Protein AF-A0A3R7ARV5-F1 (afdb_monomer_lite)

Secondary structure (DSSP, 8-state):
-HHHHHHHHHHHHHHHTS-EEHHHHHHHHHHH-GGGGGGHHHHHHHHHHTTSEEEEEETTTTEEEEEESS---HHHHHHH-THHHHT-HHHHHHHHHHTS---HHHHHHHHHHHHTT-SSPPPHHHHHHHHHHHH--

Radius of gyration: 15.54 Å; chains: 1; bounding box: 40×30×42 Å

Sequence (137 aa):
MPLMVYMFLKNAIEKYGRPVTTSEVEDVAKNILPMCADHVVHHLVELYSKGIISREWDQEKRTFVWRIVEDRPVEELAEKYPDLYLDSLYYHTVREALGRKVTMNDVIKILYRISKGSARRPTIKEIKSRLEEIKEK

Structure (mmCIF, N/CA/C/O backbone):
data_AF-A0A3R7ARV5-F1
#
_entry.id   AF-A0A3R7ARV5-F1
#
loop_
_atom_site.group_PDB
_atom_site.id
_atom_site.type_symbol
_atom_site.label_atom_id
_atom_site.label_alt_id
_atom_site.label_comp_id
_atom_site.label_asym_id
_atom_site.label_entity_id
_atom_site.label_seq_id
_atom_site.pdbx_PDB_ins_code
_atom_site.Cartn_x
_atom_site.Cartn_y
_atom_site.Cartn_z
_atom_site.occupancy
_atom_site.B_iso_or_equiv
_atom_site.auth_seq_id
_atom_site.auth_comp_id
_atom_site.auth_asym_id
_atom_site.auth_atom_id
_atom_site.pdbx_PDB_model_num
ATOM 1 N N . MET A 1 1 ? -0.898 -1.724 -5.977 1.00 85.06 1 MET A N 1
ATOM 2 C CA . MET A 1 1 ? -0.313 -3.055 -5.728 1.00 85.06 1 MET A CA 1
ATOM 3 C C . MET A 1 1 ? -0.519 -3.398 -4.262 1.00 85.06 1 MET A C 1
ATOM 5 O O . MET A 1 1 ? -0.118 -2.586 -3.426 1.00 85.06 1 MET A O 1
ATOM 9 N N . PRO A 1 2 ? -1.086 -4.565 -3.943 1.00 89.62 2 PRO A N 1
ATOM 10 C CA . PRO A 1 2 ? -1.455 -4.929 -2.575 1.00 89.62 2 PRO A CA 1
ATOM 11 C C . PRO A 1 2 ? -0.270 -4.976 -1.620 1.00 89.62 2 PRO A C 1
ATOM 13 O O . PRO A 1 2 ? -0.307 -4.379 -0.550 1.00 89.62 2 PRO A O 1
ATOM 16 N N . LEU A 1 3 ? 0.829 -5.595 -2.051 1.00 89.62 3 LEU A N 1
ATOM 17 C CA . LEU A 1 3 ? 2.037 -5.725 -1.236 1.00 89.62 3 LEU A CA 1
ATOM 18 C C . LEU A 1 3 ? 2.695 -4.372 -0.912 1.00 89.62 3 LEU A C 1
ATOM 20 O O . LEU A 1 3 ? 3.232 -4.205 0.177 1.00 89.62 3 LEU A O 1
ATOM 24 N N . MET A 1 4 ? 2.603 -3.371 -1.799 1.00 89.50 4 MET A N 1
ATOM 25 C CA . MET A 1 4 ? 3.050 -2.007 -1.461 1.00 89.50 4 MET A CA 1
ATOM 26 C C . MET A 1 4 ? 2.132 -1.349 -0.433 1.00 89.50 4 MET A C 1
ATOM 28 O O . MET A 1 4 ? 2.613 -0.665 0.463 1.00 89.50 4 MET A O 1
ATOM 32 N N . VAL A 1 5 ? 0.820 -1.569 -0.527 1.00 93.19 5 VAL A N 1
ATOM 33 C CA . VAL A 1 5 ? -0.125 -1.039 0.464 1.00 93.19 5 VAL A CA 1
ATOM 34 C C 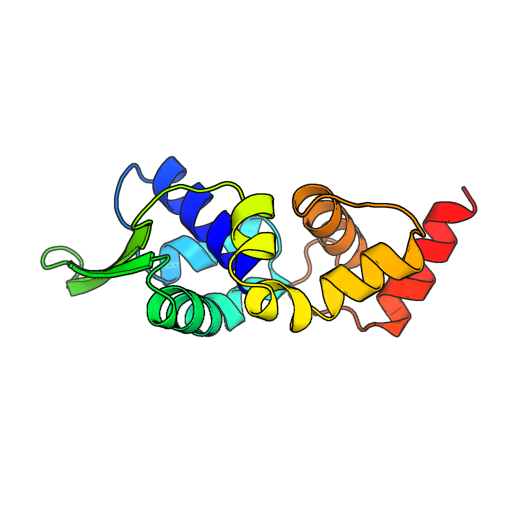. VAL A 1 5 ? 0.062 -1.714 1.823 1.00 93.19 5 VAL A C 1
ATOM 36 O O . VAL A 1 5 ? -0.011 -1.029 2.838 1.00 93.19 5 VAL A O 1
ATOM 39 N N . TYR A 1 6 ? 0.416 -3.001 1.859 1.00 94.25 6 TYR A N 1
ATOM 40 C CA . TYR A 1 6 ? 0.849 -3.672 3.087 1.00 94.25 6 TYR A CA 1
ATOM 41 C C . TYR A 1 6 ? 2.073 -2.981 3.713 1.00 94.25 6 TYR A C 1
ATOM 43 O O . TYR A 1 6 ? 2.077 -2.714 4.913 1.00 94.25 6 TYR A O 1
ATOM 51 N N . MET A 1 7 ? 3.072 -2.594 2.908 1.00 93.25 7 MET A N 1
ATOM 52 C CA . MET A 1 7 ? 4.220 -1.819 3.402 1.00 93.25 7 MET A CA 1
ATOM 53 C C . MET A 1 7 ? 3.819 -0.434 3.924 1.00 93.25 7 MET A C 1
ATOM 55 O O . MET A 1 7 ? 4.308 -0.011 4.967 1.00 93.25 7 MET A O 1
ATOM 59 N N . PHE A 1 8 ? 2.918 0.279 3.238 1.00 95.25 8 PHE A N 1
ATOM 60 C CA . PHE A 1 8 ? 2.424 1.574 3.723 1.00 95.25 8 PHE A CA 1
ATOM 61 C C . PHE A 1 8 ? 1.655 1.434 5.035 1.00 95.25 8 PHE A C 1
ATOM 63 O O . PHE A 1 8 ? 1.831 2.260 5.927 1.00 95.25 8 PHE A O 1
ATOM 70 N N . LEU A 1 9 ? 0.850 0.377 5.176 1.00 96.88 9 LEU A N 1
ATOM 71 C CA . LEU A 1 9 ? 0.158 0.057 6.418 1.00 96.88 9 LEU A CA 1
ATOM 72 C C . LEU A 1 9 ? 1.153 -0.220 7.547 1.00 96.88 9 LEU A C 1
ATOM 74 O O . LEU A 1 9 ? 1.001 0.345 8.626 1.00 96.88 9 LEU A O 1
ATOM 78 N N . LYS A 1 10 ? 2.185 -1.033 7.295 1.00 96.12 10 LYS A N 1
ATOM 79 C CA . LYS A 1 10 ? 3.242 -1.317 8.274 1.00 96.12 10 LYS A CA 1
ATOM 80 C C . LYS A 1 10 ? 3.936 -0.034 8.734 1.00 96.12 10 LYS A C 1
ATOM 82 O O . LYS A 1 10 ? 3.957 0.251 9.926 1.00 96.12 10 LYS A O 1
ATOM 87 N N . ASN A 1 11 ? 4.375 0.796 7.789 1.00 95.38 11 ASN A N 1
ATOM 88 C CA . ASN A 1 11 ? 5.008 2.083 8.082 1.00 95.38 11 ASN A CA 1
ATOM 89 C C . ASN A 1 11 ? 4.071 3.038 8.844 1.00 95.38 11 ASN A C 1
ATOM 91 O O . ASN A 1 11 ? 4.520 3.802 9.695 1.00 95.38 11 ASN A O 1
ATOM 95 N N . ALA A 1 12 ? 2.769 3.024 8.544 1.00 97.44 12 ALA A N 1
ATOM 96 C CA . ALA A 1 12 ? 1.786 3.814 9.275 1.00 97.44 12 ALA A CA 1
ATOM 97 C C . ALA A 1 12 ? 1.637 3.308 10.719 1.00 97.44 12 ALA A C 1
ATOM 99 O O . ALA A 1 12 ? 1.727 4.103 11.650 1.00 97.44 12 ALA A O 1
ATOM 100 N N . ILE A 1 13 ? 1.479 2.000 10.927 1.00 97.31 13 ILE A N 1
ATOM 101 C CA . ILE A 1 13 ? 1.392 1.413 12.272 1.00 97.31 13 ILE A CA 1
ATOM 102 C C . ILE A 1 13 ? 2.658 1.720 13.081 1.00 97.31 13 ILE A C 1
ATOM 104 O O . ILE A 1 13 ? 2.544 2.144 14.226 1.00 97.31 13 ILE A O 1
ATOM 108 N N . GLU A 1 14 ? 3.847 1.589 12.488 1.00 96.12 14 GLU A N 1
ATOM 109 C CA . GLU A 1 14 ? 5.119 1.946 13.132 1.00 96.12 14 GLU A CA 1
ATOM 110 C C . GLU A 1 14 ? 5.179 3.436 13.502 1.00 96.12 14 GLU A C 1
ATOM 112 O O . GLU A 1 14 ? 5.559 3.785 14.618 1.00 96.12 14 GLU A O 1
ATOM 117 N N . LYS A 1 15 ? 4.750 4.324 12.596 1.00 97.06 15 LYS A N 1
ATOM 118 C CA . LYS A 1 15 ? 4.728 5.777 12.821 1.00 97.06 15 LYS A CA 1
ATOM 119 C C . LYS A 1 15 ? 3.774 6.191 13.945 1.00 97.06 15 LYS A C 1
ATOM 121 O O . LYS A 1 15 ? 4.093 7.109 14.697 1.00 97.06 15 LYS A O 1
ATOM 126 N N . TYR A 1 16 ? 2.590 5.585 14.016 1.00 95.88 16 TYR A N 1
ATOM 127 C CA . TYR A 1 16 ? 1.537 5.980 14.959 1.00 95.88 16 TYR A CA 1
ATOM 128 C C . TYR A 1 16 ? 1.508 5.129 16.239 1.00 95.88 16 TYR A C 1
ATOM 130 O O . TYR A 1 16 ? 0.853 5.526 17.200 1.00 95.88 16 TYR A O 1
ATOM 138 N N . GLY A 1 17 ? 2.187 3.979 16.268 1.00 96.19 17 GLY A N 1
ATOM 139 C CA . GLY A 1 17 ? 2.245 3.066 17.415 1.00 96.19 17 GLY A CA 1
ATOM 140 C C . GLY A 1 17 ? 0.933 2.332 17.723 1.00 96.19 17 GLY A C 1
ATOM 141 O O . GLY A 1 17 ? 0.763 1.832 18.831 1.00 96.19 17 GLY A O 1
ATOM 142 N N . ARG A 1 18 ? -0.018 2.296 16.780 1.00 95.56 18 ARG A N 1
ATOM 143 C CA . ARG A 1 18 ? -1.364 1.715 16.953 1.00 95.56 18 ARG A CA 1
ATOM 144 C C . ARG A 1 18 ? -1.986 1.311 15.609 1.00 95.56 18 ARG A C 1
ATOM 146 O O . ARG A 1 18 ? -1.461 1.719 14.572 1.00 95.56 18 ARG A O 1
ATOM 153 N N . PRO A 1 19 ? -3.121 0.583 15.597 1.00 97.31 19 PRO A N 1
ATOM 154 C CA . PRO A 1 19 ? -3.952 0.446 14.404 1.00 97.31 19 PRO A CA 1
ATOM 155 C C . PRO A 1 19 ? -4.292 1.810 13.786 1.00 97.31 19 PRO A C 1
ATOM 157 O O . PRO A 1 19 ? -4.455 2.818 14.487 1.00 97.31 19 PRO A O 1
ATOM 160 N N . VAL A 1 20 ? -4.366 1.850 12.458 1.00 98.12 20 VAL A N 1
ATOM 161 C CA . VAL A 1 20 ? -4.432 3.105 11.692 1.00 98.12 20 VAL A CA 1
ATOM 162 C C . VAL A 1 20 ? -5.648 3.170 10.789 1.00 98.12 20 VAL A C 1
ATOM 164 O O . VAL A 1 20 ? -6.136 2.157 10.297 1.00 98.12 20 VAL A O 1
ATOM 167 N N . THR A 1 21 ? -6.146 4.375 10.542 1.00 97.94 21 THR A N 1
ATOM 168 C CA . THR A 1 21 ? -7.250 4.595 9.602 1.00 97.94 21 THR A CA 1
ATOM 169 C C . THR A 1 21 ? -6.766 4.478 8.157 1.00 97.94 21 THR A C 1
ATOM 171 O O . THR A 1 21 ? -5.575 4.603 7.869 1.00 97.94 21 THR A O 1
ATOM 174 N N . THR A 1 22 ? -7.694 4.313 7.210 1.00 97.12 22 THR A N 1
ATOM 175 C CA . THR A 1 22 ? -7.367 4.371 5.773 1.00 97.12 22 THR A CA 1
ATOM 176 C C . THR A 1 22 ? -6.634 5.668 5.410 1.00 97.12 22 THR A C 1
ATOM 178 O O . THR A 1 22 ? -5.622 5.617 4.720 1.00 97.12 22 THR A O 1
ATOM 181 N N . SER A 1 23 ? -7.084 6.816 5.932 1.00 96.38 23 SER A N 1
ATOM 182 C CA . SER A 1 23 ? -6.469 8.121 5.651 1.00 96.38 23 SER A CA 1
ATOM 183 C C . SER A 1 23 ? -5.025 8.222 6.154 1.00 96.38 23 SER A C 1
ATOM 185 O O . SER A 1 23 ? -4.175 8.790 5.480 1.00 96.38 23 SER A O 1
ATOM 187 N N . GLU A 1 24 ? -4.713 7.626 7.308 1.00 97.44 24 GLU A N 1
ATOM 188 C CA . GLU A 1 24 ? -3.345 7.594 7.843 1.00 97.44 24 GLU A CA 1
ATOM 189 C C . GLU A 1 24 ? -2.411 6.752 6.953 1.00 97.44 24 GLU A C 1
ATOM 191 O O . GLU A 1 24 ? -1.252 7.122 6.747 1.00 97.44 24 GLU A O 1
ATOM 196 N N . VAL A 1 25 ? -2.915 5.659 6.366 1.00 97.56 25 VAL A N 1
ATOM 197 C CA . VAL A 1 25 ? -2.172 4.859 5.374 1.00 97.56 25 VAL A CA 1
ATOM 198 C C . VAL A 1 25 ? -1.987 5.636 4.067 1.00 97.56 25 VAL A C 1
ATOM 200 O O . VAL A 1 25 ? -0.899 5.625 3.491 1.00 97.56 25 VAL A O 1
ATOM 203 N N . GLU A 1 26 ? -3.018 6.345 3.605 1.00 96.50 26 GLU A N 1
ATOM 204 C CA . GLU A 1 26 ? -2.939 7.218 2.427 1.00 96.50 26 GLU A CA 1
ATOM 205 C C . GLU A 1 26 ? -1.902 8.325 2.601 1.00 96.50 26 GLU A C 1
ATOM 207 O O . GLU A 1 26 ? -1.160 8.620 1.667 1.00 96.50 26 GLU A O 1
ATOM 212 N N . ASP A 1 27 ? -1.804 8.917 3.788 1.00 96.25 27 ASP A N 1
ATOM 213 C CA . ASP A 1 27 ? -0.820 9.959 4.069 1.00 96.25 27 ASP A CA 1
ATOM 214 C C . ASP A 1 27 ? 0.611 9.418 4.030 1.00 96.25 27 ASP A C 1
ATOM 216 O O . ASP A 1 27 ? 1.514 10.076 3.508 1.00 96.25 27 ASP A O 1
ATOM 220 N N . VAL A 1 28 ? 0.838 8.189 4.495 1.00 95.56 28 VAL A N 1
ATOM 221 C CA . VAL A 1 28 ? 2.124 7.506 4.291 1.00 95.56 28 VAL A CA 1
ATOM 222 C C . VAL A 1 28 ? 2.371 7.241 2.803 1.00 95.56 28 VAL A C 1
ATOM 224 O O . VAL A 1 28 ? 3.457 7.543 2.301 1.00 95.56 28 VAL A O 1
ATOM 227 N N . ALA A 1 29 ? 1.367 6.758 2.068 1.00 93.75 29 ALA A N 1
ATOM 228 C CA . ALA A 1 29 ? 1.479 6.510 0.633 1.00 93.75 29 ALA A CA 1
ATOM 229 C C . ALA A 1 29 ? 1.809 7.791 -0.157 1.00 93.75 29 ALA A C 1
ATOM 231 O O . ALA A 1 29 ? 2.673 7.755 -1.028 1.00 93.75 29 ALA A O 1
ATOM 232 N N . LYS A 1 30 ? 1.198 8.938 0.176 1.00 93.56 30 LYS A N 1
ATOM 233 C CA . LYS A 1 30 ? 1.478 10.249 -0.446 1.00 93.56 30 LYS A CA 1
ATOM 234 C C . LYS A 1 30 ? 2.934 10.679 -0.296 1.00 93.56 30 LYS A C 1
ATOM 236 O O . LYS A 1 30 ? 3.481 11.280 -1.214 1.00 93.56 30 LYS A O 1
ATOM 241 N N . ASN A 1 31 ? 3.555 10.355 0.836 1.00 90.88 31 ASN A N 1
ATOM 242 C CA . ASN A 1 31 ? 4.944 10.712 1.111 1.00 90.88 31 ASN A CA 1
ATOM 243 C C . ASN A 1 31 ? 5.950 9.768 0.433 1.00 90.88 31 ASN A C 1
ATOM 245 O O . ASN A 1 31 ? 7.054 10.193 0.104 1.00 90.88 31 ASN A O 1
ATOM 249 N N . ILE A 1 32 ? 5.586 8.498 0.224 1.00 88.25 32 ILE A N 1
ATOM 250 C CA . ILE A 1 32 ? 6.498 7.481 -0.326 1.00 88.25 32 ILE A CA 1
ATOM 251 C C . ILE A 1 32 ? 6.317 7.306 -1.835 1.00 88.25 32 ILE A C 1
ATOM 253 O O . ILE A 1 32 ? 7.292 7.277 -2.581 1.00 88.25 32 ILE A O 1
ATOM 257 N N . LEU A 1 33 ? 5.078 7.148 -2.297 1.00 86.12 33 LEU A N 1
ATOM 258 C CA . LEU A 1 33 ? 4.745 6.925 -3.699 1.00 86.12 33 LEU A CA 1
ATOM 259 C C . LEU A 1 33 ? 3.329 7.461 -3.989 1.00 86.12 33 LEU A C 1
ATOM 261 O O . LEU A 1 33 ? 2.371 6.684 -4.052 1.00 86.12 33 LEU A O 1
ATOM 265 N N . PRO A 1 34 ? 3.172 8.786 -4.174 1.00 86.12 34 PRO A N 1
ATOM 266 C CA . PRO A 1 34 ? 1.857 9.433 -4.204 1.00 86.12 34 PRO A CA 1
ATOM 267 C C . PRO A 1 34 ? 0.882 8.894 -5.255 1.00 86.12 34 PRO A C 1
ATOM 269 O O . PRO A 1 34 ? -0.326 8.914 -5.036 1.00 86.12 34 PRO A O 1
ATOM 272 N N . MET A 1 35 ? 1.383 8.321 -6.350 1.00 83.88 35 MET A N 1
ATOM 273 C CA . MET A 1 35 ? 0.579 7.650 -7.382 1.00 83.88 35 MET A CA 1
ATOM 274 C C . MET A 1 35 ? -0.213 6.414 -6.904 1.00 83.88 35 MET A C 1
ATOM 276 O O . MET A 1 35 ? -1.009 5.862 -7.671 1.00 83.88 35 MET A O 1
ATOM 280 N N . CYS A 1 36 ? 0.035 5.947 -5.675 1.00 85.75 36 CYS A N 1
ATOM 281 C CA . CYS A 1 36 ? -0.650 4.812 -5.059 1.00 85.75 36 CYS A CA 1
ATOM 282 C C . CYS A 1 36 ? -1.712 5.206 -4.023 1.00 85.75 36 CYS A C 1
ATOM 284 O O . CYS A 1 36 ? -2.463 4.328 -3.601 1.00 85.75 36 CYS A O 1
ATOM 286 N N . ALA A 1 37 ? -1.773 6.474 -3.602 1.00 88.25 37 ALA A N 1
ATOM 287 C CA . ALA A 1 37 ? -2.613 6.900 -2.482 1.00 88.25 37 ALA A CA 1
ATOM 288 C C . ALA A 1 37 ? -4.114 6.660 -2.732 1.00 88.25 37 ALA A C 1
ATOM 290 O O . ALA A 1 37 ? -4.815 6.164 -1.862 1.00 88.25 37 ALA A O 1
ATOM 291 N N . ASP A 1 38 ? -4.596 6.915 -3.945 1.00 86.56 38 ASP A N 1
ATOM 292 C CA . ASP A 1 38 ? -6.005 6.767 -4.331 1.00 86.56 38 ASP A CA 1
ATOM 293 C C . ASP A 1 38 ? -6.486 5.302 -4.443 1.00 86.56 38 ASP A C 1
ATOM 295 O O . ASP A 1 38 ? -7.684 5.057 -4.544 1.00 86.56 38 ASP A O 1
ATOM 299 N N . HIS A 1 39 ? -5.577 4.318 -4.413 1.00 87.19 39 HIS A N 1
ATOM 300 C CA . HIS A 1 39 ? -5.907 2.881 -4.472 1.00 87.19 39 HIS A CA 1
ATOM 301 C C . HIS A 1 39 ? -5.643 2.156 -3.149 1.00 87.19 39 HIS A C 1
ATOM 303 O O . HIS A 1 39 ? -5.785 0.933 -3.077 1.00 87.19 39 HIS A O 1
ATOM 309 N N . VAL A 1 40 ? -5.270 2.886 -2.092 1.00 93.69 40 VAL A N 1
ATOM 310 C CA . VAL A 1 40 ? -5.001 2.306 -0.769 1.00 93.69 40 VAL A CA 1
ATOM 311 C C . VAL A 1 40 ? -6.207 1.515 -0.276 1.00 93.69 40 VAL A C 1
ATOM 313 O O . VAL A 1 40 ? -6.065 0.338 0.047 1.00 93.69 40 VAL A O 1
ATOM 316 N N . VAL A 1 41 ? -7.404 2.110 -0.295 1.00 94.00 41 VAL A N 1
ATOM 317 C CA . VAL A 1 41 ? -8.623 1.442 0.185 1.00 94.00 41 VAL A CA 1
ATOM 318 C C . VAL A 1 41 ? -8.912 0.137 -0.561 1.00 94.00 41 VAL A C 1
ATOM 320 O O . VAL A 1 41 ? -9.237 -0.866 0.069 1.00 94.00 41 VAL A O 1
ATOM 323 N N . HIS A 1 42 ? -8.737 0.126 -1.884 1.00 93.31 42 HIS A N 1
ATOM 324 C CA . HIS A 1 42 ? -8.993 -1.048 -2.715 1.00 93.31 42 HIS A CA 1
ATOM 325 C C . HIS A 1 42 ? -8.101 -2.223 -2.297 1.00 93.31 42 HIS A C 1
ATOM 327 O O . HIS A 1 42 ? -8.579 -3.329 -2.058 1.00 93.31 42 HIS A O 1
ATOM 333 N N . HIS A 1 43 ? -6.813 -1.952 -2.108 1.00 93.56 43 HIS A N 1
ATOM 334 C CA . HIS A 1 43 ? -5.851 -2.973 -1.716 1.00 93.56 43 HIS A CA 1
ATOM 335 C C . HIS A 1 43 ? -5.923 -3.359 -0.235 1.00 93.56 43 HIS A C 1
ATOM 337 O O . HIS A 1 43 ? -5.613 -4.497 0.102 1.00 93.56 43 HIS A O 1
ATOM 343 N N . LEU A 1 44 ? -6.361 -2.469 0.660 1.00 96.00 44 LEU A N 1
ATOM 344 C CA . LEU A 1 44 ? -6.640 -2.850 2.048 1.00 96.00 44 LEU A CA 1
ATOM 345 C C . LEU A 1 44 ? -7.787 -3.866 2.115 1.00 96.00 44 LEU A C 1
ATOM 347 O O . LEU A 1 44 ? -7.684 -4.859 2.830 1.00 96.00 44 LEU A O 1
ATOM 351 N N . VAL A 1 45 ? -8.848 -3.674 1.327 1.00 95.19 45 VAL A N 1
ATOM 352 C CA . VAL A 1 45 ? -9.950 -4.647 1.232 1.00 95.19 45 VAL A CA 1
ATOM 353 C C . VAL A 1 45 ? -9.457 -5.995 0.705 1.00 95.19 45 VAL A C 1
ATOM 355 O O . VAL A 1 45 ? -9.831 -7.041 1.234 1.00 95.19 45 VAL A O 1
ATOM 358 N N . GLU A 1 46 ? -8.580 -5.983 -0.293 1.00 93.88 46 GLU A N 1
ATOM 359 C CA . GLU A 1 46 ? -7.981 -7.196 -0.847 1.00 93.88 46 GLU A CA 1
ATOM 360 C C . GLU A 1 46 ? -7.124 -7.946 0.187 1.00 93.88 46 GLU A C 1
ATOM 362 O O . GLU A 1 46 ? -7.332 -9.140 0.416 1.00 93.88 46 GLU A O 1
ATOM 367 N N . LEU A 1 47 ? -6.230 -7.244 0.891 1.00 95.00 47 LEU A N 1
ATOM 368 C CA . LEU A 1 47 ? -5.422 -7.815 1.975 1.00 95.00 47 LEU A CA 1
ATOM 369 C C . LEU A 1 47 ? -6.296 -8.363 3.116 1.00 95.00 47 LEU A C 1
ATOM 371 O O . LEU A 1 47 ? -5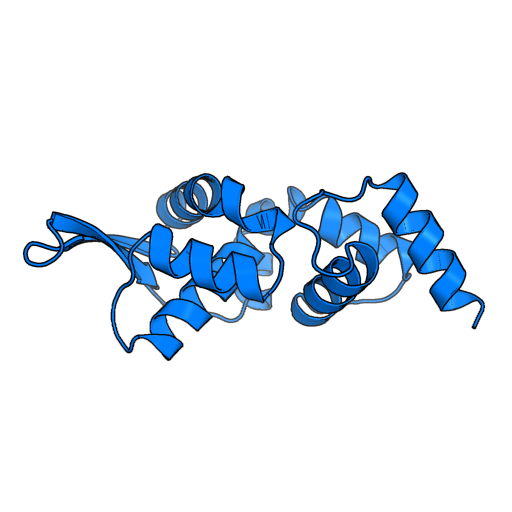.976 -9.401 3.700 1.00 95.00 47 LEU A O 1
ATOM 375 N N . TYR A 1 48 ? -7.407 -7.687 3.417 1.00 96.44 48 TYR A N 1
ATOM 376 C CA . TYR A 1 48 ? -8.382 -8.123 4.414 1.00 96.44 48 TYR A CA 1
ATOM 377 C C . TYR A 1 48 ? -9.088 -9.413 3.996 1.00 96.44 48 TYR A C 1
ATOM 379 O O . TYR A 1 48 ? -9.200 -10.334 4.801 1.00 96.44 48 TYR A O 1
ATOM 387 N N . SER A 1 49 ? -9.496 -9.524 2.727 1.00 94.94 49 SER A N 1
ATOM 388 C CA . SER A 1 49 ? -10.150 -10.732 2.200 1.00 94.94 49 SER A CA 1
ATOM 389 C C . SER A 1 49 ? -9.276 -11.990 2.306 1.00 94.94 49 SER A C 1
ATOM 391 O O . SER A 1 49 ? -9.795 -13.099 2.397 1.00 94.94 49 SER A O 1
ATOM 393 N N . LYS A 1 50 ? -7.949 -11.813 2.355 1.00 93.31 50 LYS A N 1
ATOM 394 C CA . LYS A 1 50 ? -6.955 -12.883 2.527 1.00 93.31 50 LYS A CA 1
ATOM 395 C C . LYS A 1 50 ? -6.540 -13.118 3.981 1.00 93.31 50 LYS A C 1
ATOM 397 O O . LYS A 1 50 ? -5.664 -13.939 4.236 1.00 93.31 50 LYS A O 1
ATOM 402 N N . GLY A 1 51 ? -7.115 -12.381 4.932 1.00 95.44 51 GLY A N 1
ATOM 403 C CA . GLY A 1 51 ? -6.803 -12.498 6.358 1.00 95.44 51 GLY A CA 1
ATOM 404 C C . GLY A 1 51 ? -5.405 -12.009 6.755 1.00 95.44 51 GLY A C 1
ATOM 405 O O . GLY A 1 51 ? -4.956 -12.296 7.860 1.00 95.44 51 GLY A O 1
ATOM 406 N N . ILE A 1 52 ? -4.706 -11.279 5.879 1.00 96.31 52 ILE A N 1
ATOM 407 C CA . ILE A 1 52 ? -3.367 -10.725 6.166 1.00 96.31 52 ILE A CA 1
ATOM 408 C C . ILE A 1 52 ? -3.484 -9.549 7.138 1.00 96.31 52 ILE A C 1
ATOM 410 O O . ILE A 1 52 ? -2.651 -9.342 8.023 1.00 96.31 52 ILE A O 1
ATOM 414 N N . ILE A 1 53 ? -4.556 -8.779 6.978 1.00 97.62 53 ILE A N 1
ATOM 415 C CA . ILE A 1 53 ? -4.910 -7.668 7.851 1.00 97.62 53 ILE A CA 1
ATOM 416 C C . ILE A 1 53 ? -6.321 -7.882 8.389 1.00 97.62 53 ILE A C 1
ATOM 418 O O . ILE A 1 53 ? -7.117 -8.624 7.814 1.00 97.62 53 ILE A O 1
ATOM 422 N N . SER A 1 54 ? -6.647 -7.206 9.483 1.00 97.75 54 SER A N 1
ATOM 423 C CA . SER A 1 54 ? -8.010 -7.154 10.001 1.00 97.75 54 SER A CA 1
ATOM 424 C C . SER A 1 54 ? -8.465 -5.713 10.183 1.00 97.75 54 SER A C 1
ATOM 426 O O . SER A 1 54 ? -7.657 -4.780 10.170 1.00 97.75 54 SER A O 1
ATOM 428 N N . ARG A 1 55 ? -9.782 -5.553 10.304 1.00 96.75 55 ARG A N 1
ATOM 429 C CA . ARG A 1 55 ? -10.457 -4.268 10.429 1.00 96.75 55 ARG A CA 1
ATOM 430 C C . ARG A 1 55 ? -11.337 -4.283 11.667 1.00 96.75 55 ARG A C 1
ATOM 432 O O . ARG A 1 55 ? -12.148 -5.194 11.820 1.00 96.75 55 ARG A O 1
ATOM 439 N N . GLU A 1 56 ? -11.220 -3.257 12.493 1.00 96.69 56 GLU A N 1
ATOM 440 C CA . GLU A 1 56 ? -12.008 -3.092 13.715 1.00 96.69 56 GLU A CA 1
ATOM 441 C C . GLU A 1 56 ? -12.578 -1.677 13.802 1.00 96.69 56 GLU A C 1
ATOM 443 O O . GLU A 1 56 ? -12.038 -0.739 13.213 1.00 96.69 56 GLU A O 1
ATOM 448 N N . TRP A 1 57 ? -13.724 -1.539 14.467 1.00 96.94 57 TRP A N 1
ATOM 449 C CA . TRP A 1 57 ? -14.339 -0.237 14.696 1.00 96.94 57 TRP A CA 1
ATOM 450 C C . TRP A 1 57 ? -13.671 0.445 15.889 1.00 96.94 57 TRP A C 1
ATOM 452 O O . TRP A 1 57 ? -13.707 -0.077 17.002 1.00 96.94 57 TRP A O 1
ATOM 462 N N . ASP A 1 58 ? -13.110 1.623 15.654 1.00 96.88 58 ASP A N 1
ATOM 463 C CA . ASP A 1 58 ? -12.542 2.486 16.679 1.00 96.88 58 ASP A CA 1
ATOM 464 C C . ASP A 1 58 ? -13.613 3.483 17.147 1.00 96.88 58 ASP A C 1
ATOM 466 O O . ASP A 1 58 ? -14.125 4.293 16.366 1.00 96.88 58 ASP A O 1
ATOM 470 N N . GLN A 1 59 ? -13.984 3.398 18.427 1.00 95.44 59 GLN A N 1
ATOM 471 C CA . GLN A 1 59 ? -15.021 4.247 19.022 1.00 95.44 59 GLN A CA 1
ATOM 472 C C . GLN A 1 59 ? -14.580 5.708 19.154 1.00 95.44 59 GLN A C 1
ATOM 474 O O . GLN A 1 59 ? -15.389 6.607 18.933 1.00 95.44 59 GLN A O 1
ATOM 479 N N . GLU A 1 60 ? -13.314 5.948 19.491 1.00 93.38 60 GLU A N 1
ATOM 480 C CA . GLU A 1 60 ? -12.774 7.290 19.721 1.00 93.38 60 GLU A CA 1
ATOM 481 C C . GLU A 1 60 ? -12.711 8.070 18.406 1.00 93.38 60 GLU A C 1
ATOM 483 O O . GLU A 1 60 ? -13.174 9.207 18.305 1.00 93.38 60 GLU A O 1
ATOM 488 N N . LYS A 1 61 ? -12.216 7.415 17.356 1.00 91.44 61 LYS A N 1
ATOM 489 C CA . LYS A 1 61 ? -12.092 7.988 16.015 1.00 91.44 61 LYS A CA 1
ATOM 490 C C . LYS A 1 61 ? -13.364 7.875 15.182 1.00 91.44 61 LYS A C 1
ATOM 492 O O . LYS A 1 61 ? -13.427 8.460 14.100 1.00 91.44 61 LYS A O 1
ATOM 497 N N . ARG A 1 62 ? -14.357 7.113 15.655 1.00 95.38 62 ARG A N 1
ATOM 498 C CA . ARG A 1 62 ? -15.632 6.834 14.972 1.00 95.38 62 ARG A CA 1
ATOM 499 C C . ARG A 1 62 ? -15.427 6.357 13.533 1.00 95.38 62 ARG A C 1
ATOM 501 O O . ARG A 1 62 ? -16.097 6.818 12.608 1.00 95.38 62 ARG A O 1
ATOM 508 N N . THR A 1 63 ? -14.461 5.468 13.336 1.00 96.50 63 THR A N 1
ATOM 509 C CA . THR A 1 63 ? -14.100 4.949 12.015 1.00 96.50 63 THR A CA 1
ATOM 510 C C . THR A 1 63 ? -13.485 3.562 12.129 1.00 96.50 63 THR A C 1
ATOM 512 O O . THR A 1 63 ? -13.188 3.084 13.221 1.00 96.50 63 THR A O 1
ATOM 515 N N . PHE A 1 64 ? -13.278 2.905 10.994 1.00 96.94 64 PHE A N 1
ATOM 516 C CA . PHE A 1 64 ? -12.543 1.652 10.962 1.00 96.94 64 PHE A CA 1
ATOM 517 C C . PHE A 1 64 ? -11.034 1.892 10.965 1.00 96.94 64 PHE A C 1
ATOM 519 O O . PHE A 1 64 ? -10.518 2.716 10.202 1.00 96.94 64 PHE A O 1
ATOM 526 N N . VAL A 1 65 ? -10.336 1.113 11.782 1.00 98.25 65 VAL A N 1
ATOM 527 C CA . VAL A 1 65 ? -8.877 1.035 11.798 1.00 98.25 65 VAL A CA 1
ATOM 528 C C . VAL A 1 65 ? -8.417 -0.334 11.314 1.00 98.25 65 VAL A C 1
ATOM 530 O O . VAL A 1 65 ? -9.118 -1.342 11.434 1.00 98.25 65 VAL A O 1
ATOM 533 N N . TRP A 1 66 ? -7.235 -0.344 10.716 1.00 98.25 66 TRP A N 1
ATOM 534 C CA . TRP A 1 66 ? -6.583 -1.502 10.138 1.00 98.25 66 TRP A CA 1
ATOM 535 C C . TRP A 1 66 ? -5.423 -1.930 11.024 1.00 98.25 66 TRP A C 1
ATOM 537 O O . TRP A 1 66 ? -4.634 -1.102 11.490 1.00 98.25 66 TRP A O 1
ATOM 547 N N . ARG A 1 67 ? -5.291 -3.242 11.197 1.00 97.38 67 ARG A N 1
ATOM 548 C CA . ARG A 1 67 ? -4.172 -3.877 11.895 1.00 97.38 67 ARG A CA 1
ATOM 549 C C . ARG A 1 67 ? -3.626 -5.027 11.065 1.00 97.38 67 ARG A C 1
ATOM 551 O O . ARG A 1 67 ? -4.381 -5.717 10.379 1.00 97.38 67 ARG A O 1
ATOM 558 N N . ILE A 1 68 ? -2.328 -5.264 11.171 1.00 97.00 68 ILE A N 1
ATOM 559 C CA . ILE A 1 68 ? -1.695 -6.462 10.620 1.00 97.00 68 ILE A CA 1
ATOM 560 C C . ILE A 1 68 ? -2.029 -7.633 11.553 1.00 97.00 68 ILE A C 1
ATOM 562 O O . ILE A 1 68 ? -1.903 -7.504 12.771 1.00 97.00 68 ILE A O 1
ATOM 566 N N . VAL A 1 69 ? -2.530 -8.743 10.999 1.00 95.44 69 VAL A N 1
ATOM 567 C CA . VAL A 1 69 ? -2.858 -9.941 11.797 1.00 95.44 69 VAL A CA 1
ATOM 568 C C . VAL A 1 69 ? -1.576 -10.632 12.237 1.00 95.44 69 VAL A C 1
ATOM 570 O O . VAL A 1 69 ? -1.438 -10.989 13.404 1.00 95.44 69 VAL A O 1
ATOM 573 N N . GLU A 1 70 ? -0.637 -10.772 11.307 1.00 89.44 70 GLU A N 1
ATOM 574 C CA . GLU A 1 70 ? 0.670 -11.367 11.538 1.00 89.44 70 GLU A CA 1
ATOM 575 C C . GLU A 1 70 ? 1.699 -10.664 10.656 1.00 89.44 70 GLU A C 1
ATOM 577 O O . GLU A 1 70 ? 1.544 -10.617 9.434 1.00 89.44 70 GLU A O 1
ATOM 582 N N . ASP A 1 71 ? 2.721 -10.077 11.281 1.00 91.31 71 ASP A N 1
ATOM 583 C CA . ASP A 1 71 ? 3.764 -9.361 10.554 1.00 91.31 71 ASP A CA 1
ATOM 584 C C . ASP A 1 71 ? 4.679 -10.354 9.841 1.00 91.31 71 ASP A C 1
ATOM 586 O O . ASP A 1 71 ? 5.428 -11.099 10.473 1.00 91.31 71 ASP A O 1
ATOM 590 N N . ARG A 1 72 ? 4.597 -10.364 8.512 1.00 89.69 72 ARG A N 1
ATOM 591 C CA . 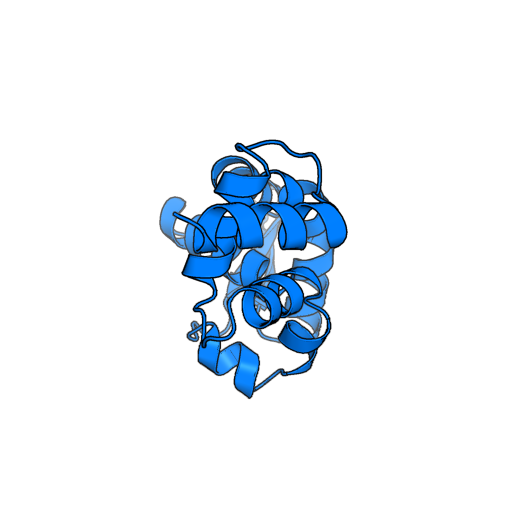ARG A 1 72 ? 5.423 -11.202 7.643 1.00 89.69 72 ARG A CA 1
ATOM 592 C C . ARG A 1 72 ? 6.218 -10.343 6.653 1.00 89.69 72 ARG A C 1
ATOM 594 O O . ARG A 1 72 ? 5.733 -9.283 6.234 1.00 89.69 72 ARG A O 1
ATOM 601 N N . PRO A 1 73 ? 7.422 -10.782 6.243 1.00 88.38 73 PRO A N 1
ATOM 602 C CA . PRO A 1 73 ? 8.149 -10.181 5.131 1.00 88.38 73 PRO A CA 1
ATOM 603 C C . PRO A 1 73 ? 7.312 -10.167 3.846 1.00 88.38 73 PRO A C 1
ATOM 605 O O . PRO A 1 73 ? 6.509 -11.066 3.591 1.00 88.38 73 PRO A O 1
ATOM 608 N N . VAL A 1 74 ? 7.525 -9.158 3.000 1.00 86.81 74 VAL A N 1
ATOM 609 C CA . VAL A 1 74 ? 6.791 -9.015 1.731 1.00 86.81 74 VAL A CA 1
ATOM 610 C C . VAL A 1 74 ? 7.086 -10.177 0.787 1.00 86.81 74 VAL A C 1
ATOM 612 O O . VAL A 1 74 ? 6.200 -10.621 0.062 1.00 86.81 74 VAL A O 1
ATOM 615 N N . GLU A 1 75 ? 8.318 -10.675 0.807 1.00 82.44 75 GLU A N 1
ATOM 616 C CA . GLU A 1 75 ? 8.771 -11.823 0.029 1.00 82.44 75 GLU A CA 1
ATOM 617 C C . GLU A 1 75 ? 7.978 -13.079 0.400 1.00 82.44 75 GLU A C 1
ATOM 619 O O . GLU A 1 75 ? 7.481 -13.777 -0.478 1.00 82.44 75 GLU A O 1
ATOM 624 N N . GLU A 1 76 ? 7.763 -13.302 1.696 1.00 88.88 76 GLU A N 1
ATOM 625 C CA . GLU A 1 76 ? 6.987 -14.437 2.188 1.00 88.88 76 GLU A CA 1
ATOM 626 C C . GLU A 1 76 ? 5.502 -14.309 1.816 1.00 88.88 76 GLU A C 1
ATOM 628 O O . GLU A 1 76 ? 4.868 -15.275 1.391 1.00 88.88 76 GLU A O 1
ATOM 633 N N . LEU A 1 77 ? 4.938 -13.099 1.912 1.00 89.19 77 LEU A N 1
ATOM 634 C CA . LEU A 1 77 ? 3.570 -12.839 1.456 1.00 89.19 77 LEU A CA 1
ATOM 635 C C . LEU A 1 77 ? 3.417 -13.051 -0.054 1.00 89.19 77 LEU A C 1
ATOM 637 O O . LEU A 1 77 ? 2.381 -13.552 -0.481 1.00 89.19 77 LEU A O 1
ATOM 641 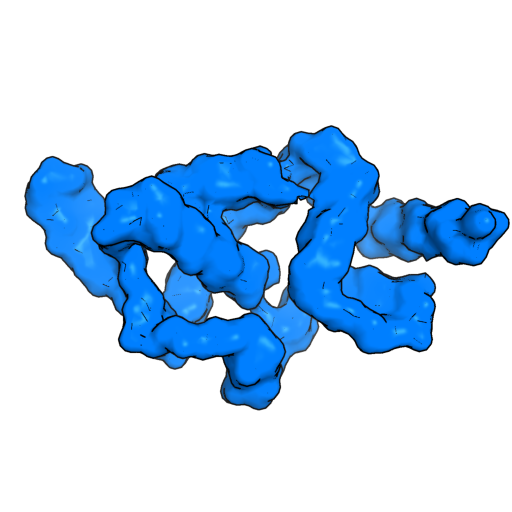N N . ALA A 1 78 ? 4.427 -12.703 -0.853 1.00 83.44 78 ALA A N 1
ATOM 642 C CA . ALA A 1 78 ? 4.424 -12.930 -2.295 1.00 83.44 78 ALA A CA 1
ATOM 643 C C . ALA A 1 78 ? 4.510 -14.423 -2.654 1.00 83.44 78 ALA A C 1
ATOM 645 O O . ALA A 1 78 ? 3.892 -14.849 -3.625 1.00 83.44 78 ALA A O 1
ATOM 646 N N . GLU A 1 79 ? 5.246 -15.221 -1.876 1.00 83.88 79 GLU A N 1
ATOM 647 C CA . GLU A 1 79 ? 5.307 -16.678 -2.045 1.00 83.88 79 GLU A CA 1
ATOM 648 C C . GLU A 1 79 ? 3.995 -17.356 -1.628 1.00 83.88 79 GLU A C 1
ATOM 650 O O . GLU A 1 79 ? 3.495 -18.234 -2.332 1.00 83.88 79 GLU A O 1
ATOM 655 N N . LYS A 1 80 ? 3.410 -16.927 -0.503 1.00 88.50 80 LYS A N 1
ATOM 656 C CA . LYS A 1 80 ? 2.179 -17.505 0.054 1.00 88.50 80 LYS A CA 1
ATOM 657 C C . LYS A 1 80 ? 0.915 -17.081 -0.697 1.00 88.50 80 LYS A C 1
ATOM 659 O O . LYS A 1 80 ? -0.023 -17.869 -0.802 1.00 88.50 80 LYS A O 1
ATOM 664 N N . TYR A 1 81 ? 0.889 -15.856 -1.217 1.00 87.94 81 TYR A N 1
ATOM 665 C CA . TYR A 1 81 ? -0.222 -15.294 -1.984 1.00 87.94 81 TYR A CA 1
ATOM 666 C C . TYR A 1 81 ? 0.289 -14.746 -3.324 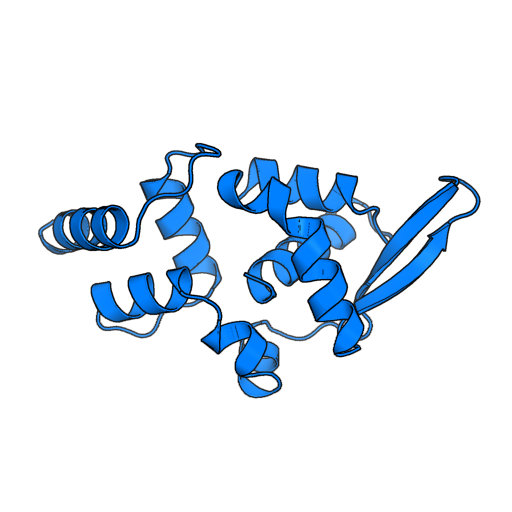1.00 87.94 81 TYR A C 1
ATOM 668 O O . TYR A 1 81 ? 0.408 -13.527 -3.495 1.00 87.94 81 TYR A O 1
ATOM 676 N N . PRO A 1 82 ? 0.605 -15.629 -4.291 1.00 80.81 82 PRO A N 1
ATOM 677 C CA . PRO A 1 82 ? 1.182 -15.220 -5.567 1.00 80.81 82 PRO A CA 1
ATOM 678 C C . PRO A 1 82 ? 0.309 -14.238 -6.341 1.00 80.81 82 PRO A C 1
ATOM 680 O O . PRO A 1 82 ? 0.830 -13.424 -7.090 1.00 80.81 82 PRO A O 1
ATOM 683 N N . ASP A 1 83 ? -1.007 -14.268 -6.159 1.00 82.69 83 ASP A N 1
ATOM 684 C CA . ASP A 1 83 ? -1.942 -13.362 -6.823 1.00 82.69 83 ASP A CA 1
ATOM 685 C C . ASP A 1 83 ? -1.786 -11.897 -6.377 1.00 82.69 83 ASP A C 1
ATOM 687 O O . ASP A 1 83 ? -1.843 -11.000 -7.214 1.00 82.69 83 ASP A O 1
ATOM 691 N N . LEU A 1 84 ? -1.390 -11.646 -5.120 1.00 82.69 84 LEU A N 1
ATOM 692 C CA . LEU A 1 84 ? -1.016 -10.297 -4.652 1.00 82.69 84 LEU A CA 1
ATOM 693 C C . LEU A 1 84 ? 0.201 -9.712 -5.383 1.00 82.69 84 LEU A C 1
ATOM 695 O O . LEU A 1 84 ? 0.475 -8.507 -5.309 1.00 82.69 84 LEU A O 1
ATOM 699 N N . TYR A 1 85 ? 0.964 -10.585 -6.036 1.00 71.12 85 TYR A N 1
ATOM 700 C CA . TYR A 1 85 ? 2.169 -10.270 -6.779 1.00 71.12 85 TYR A CA 1
ATOM 701 C C . TYR A 1 85 ? 1.943 -10.316 -8.297 1.00 71.12 85 TYR A C 1
ATOM 703 O O . TYR A 1 85 ? 2.423 -9.424 -8.990 1.00 71.12 85 TYR A O 1
ATOM 711 N N . LEU A 1 86 ? 1.193 -11.297 -8.811 1.00 57.69 86 LEU A N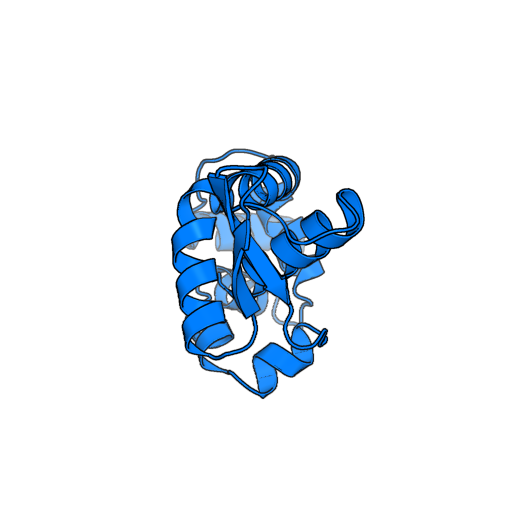 1
ATOM 712 C CA . LEU A 1 86 ? 0.915 -11.505 -10.239 1.00 57.69 86 LEU A CA 1
ATOM 713 C C . LEU A 1 86 ? 0.108 -10.357 -10.855 1.00 57.69 86 LEU A C 1
ATOM 715 O O . LEU A 1 86 ? 0.374 -9.962 -11.990 1.00 57.69 86 LEU A O 1
ATOM 719 N N . ASP A 1 87 ? -0.781 -9.739 -10.078 1.00 56.69 87 ASP A N 1
ATOM 720 C CA . ASP A 1 87 ? -1.554 -8.572 -10.522 1.00 56.69 87 ASP A CA 1
ATOM 721 C C . ASP A 1 87 ? -0.736 -7.264 -10.479 1.00 56.69 87 ASP A C 1
ATOM 723 O O . ASP A 1 87 ? -1.201 -6.173 -10.827 1.00 56.69 87 ASP A O 1
ATOM 727 N N . SER A 1 88 ? 0.538 -7.347 -10.086 1.00 70.00 88 SER A N 1
ATOM 728 C CA . SER A 1 88 ? 1.440 -6.209 -9.988 1.00 70.00 88 SER A CA 1
ATOM 729 C C . SER A 1 88 ? 2.149 -5.925 -11.313 1.00 70.00 88 SER A C 1
ATOM 731 O O . SER A 1 88 ? 3.362 -6.111 -11.466 1.00 70.00 88 SER A O 1
ATOM 733 N N . LEU A 1 89 ? 1.391 -5.408 -12.282 1.00 76.44 89 LEU A N 1
ATOM 734 C CA . LEU A 1 89 ? 1.893 -5.010 -13.605 1.00 76.44 89 LEU A CA 1
ATOM 735 C C . LEU A 1 89 ? 3.177 -4.154 -13.522 1.00 76.44 89 LEU A C 1
ATOM 737 O O . LEU A 1 89 ? 4.126 -4.353 -14.283 1.00 76.44 89 LEU A O 1
ATOM 741 N N . TYR A 1 90 ? 3.235 -3.232 -12.558 1.00 79.19 90 TYR A N 1
ATOM 742 C CA . TYR A 1 90 ? 4.385 -2.353 -12.328 1.00 79.19 90 TYR A CA 1
ATOM 743 C C . TYR A 1 90 ? 5.627 -3.100 -11.840 1.00 79.19 90 TYR A C 1
ATOM 745 O O . TYR A 1 90 ? 6.720 -2.870 -12.358 1.00 79.19 90 TYR A O 1
ATOM 753 N N . TYR A 1 91 ? 5.476 -4.014 -10.879 1.00 81.12 91 TYR A N 1
ATOM 754 C CA . TYR A 1 91 ? 6.591 -4.817 -10.386 1.00 81.12 91 TYR A CA 1
ATOM 755 C C . TYR A 1 91 ? 7.171 -5.684 -11.512 1.00 81.12 91 TYR A C 1
ATOM 757 O O . TYR A 1 91 ? 8.386 -5.686 -11.733 1.00 81.12 91 TYR A O 1
ATOM 765 N N . HIS A 1 92 ? 6.305 -6.379 -12.258 1.00 80.06 92 HIS A N 1
ATOM 766 C CA . HIS A 1 92 ? 6.731 -7.235 -13.363 1.00 80.06 92 HIS A CA 1
ATOM 767 C C . HIS A 1 92 ? 7.466 -6.444 -14.441 1.00 80.06 92 HIS A C 1
ATOM 769 O O . HIS A 1 92 ? 8.537 -6.864 -14.870 1.00 80.06 92 HIS A O 1
ATOM 775 N N . THR A 1 93 ? 6.955 -5.261 -14.786 1.00 84.25 93 THR A N 1
ATOM 776 C CA . THR A 1 93 ? 7.594 -4.358 -15.750 1.00 84.25 93 THR A CA 1
ATOM 777 C C . THR A 1 93 ? 8.989 -3.936 -15.300 1.00 84.25 93 THR A C 1
ATOM 779 O O . THR A 1 93 ? 9.923 -3.985 -16.096 1.00 84.25 93 THR A O 1
ATOM 782 N N . VAL A 1 94 ? 9.158 -3.545 -14.032 1.00 84.94 94 VAL A N 1
ATOM 783 C CA . VAL A 1 94 ? 10.469 -3.134 -13.503 1.00 84.94 94 VAL A CA 1
ATOM 784 C C . VAL A 1 94 ? 11.451 -4.308 -13.494 1.00 84.94 94 VAL A C 1
ATOM 786 O O . VAL A 1 94 ? 12.597 -4.152 -13.918 1.00 84.94 94 VAL A O 1
ATOM 789 N N . ARG A 1 95 ? 11.012 -5.493 -13.052 1.00 83.44 95 ARG A N 1
ATOM 790 C CA . ARG A 1 95 ? 11.847 -6.704 -13.022 1.00 83.44 95 ARG A CA 1
ATOM 791 C C . ARG A 1 95 ? 12.280 -7.133 -14.427 1.00 83.44 95 ARG A C 1
ATOM 793 O O . ARG A 1 95 ? 13.457 -7.415 -14.636 1.00 83.44 95 ARG A O 1
ATOM 800 N N . GLU A 1 96 ? 11.342 -7.170 -15.372 1.00 84.00 96 GLU A N 1
ATOM 801 C CA . GLU A 1 96 ? 11.588 -7.514 -16.777 1.00 84.00 96 GLU A CA 1
ATOM 802 C C . GLU A 1 96 ? 12.566 -6.521 -17.413 1.00 84.00 96 GLU A C 1
ATOM 804 O O . GLU A 1 96 ? 13.602 -6.925 -17.936 1.00 84.00 96 GLU A O 1
ATOM 809 N N . ALA A 1 97 ? 12.293 -5.220 -17.284 1.00 84.06 97 ALA A N 1
ATOM 810 C CA . ALA A 1 97 ? 13.136 -4.173 -17.847 1.00 84.06 97 ALA A CA 1
ATOM 811 C C . ALA A 1 97 ? 14.554 -4.187 -17.264 1.00 84.06 97 ALA A C 1
ATOM 813 O O . ALA A 1 97 ? 15.508 -3.902 -17.983 1.00 84.06 97 ALA A O 1
ATOM 814 N N . LEU A 1 98 ? 14.729 -4.549 -15.987 1.00 84.12 98 LEU A N 1
ATOM 815 C CA . LEU A 1 98 ? 16.049 -4.651 -15.366 1.00 84.12 98 LEU A CA 1
ATOM 816 C C . LEU A 1 98 ? 16.781 -5.966 -15.664 1.00 84.12 98 LEU A C 1
ATOM 818 O O . LEU A 1 98 ? 18.010 -5.957 -15.690 1.00 84.12 98 LEU A O 1
ATOM 822 N N . GLY A 1 99 ? 16.077 -7.062 -15.953 1.00 81.75 99 GLY A N 1
ATOM 823 C CA . GLY A 1 99 ? 16.688 -8.365 -16.250 1.00 81.75 99 GLY A CA 1
ATOM 824 C C . GLY A 1 99 ? 17.368 -9.028 -15.044 1.00 81.75 99 GLY A C 1
ATOM 825 O O . GLY A 1 99 ? 18.208 -9.906 -15.212 1.00 81.75 99 GLY A O 1
ATOM 826 N N . ARG A 1 100 ? 17.032 -8.603 -13.819 1.00 81.75 100 ARG A N 1
ATOM 827 C CA . ARG A 1 100 ? 17.558 -9.158 -12.560 1.00 81.75 100 ARG A CA 1
ATOM 828 C C . ARG A 1 100 ? 16.468 -9.239 -11.497 1.00 81.75 100 ARG A C 1
ATOM 830 O O . ARG A 1 100 ? 15.436 -8.577 -11.606 1.00 81.75 100 ARG A O 1
ATOM 837 N N . LYS A 1 101 ? 16.705 -10.025 -10.442 1.00 78.31 101 LYS A N 1
ATOM 838 C CA . LYS A 1 101 ? 15.843 -10.005 -9.249 1.00 78.31 101 LYS A CA 1
ATOM 839 C C . LYS A 1 101 ? 15.897 -8.612 -8.607 1.00 78.31 101 LYS A C 1
ATOM 841 O O . LYS A 1 101 ? 16.972 -8.024 -8.496 1.00 78.31 101 LYS A O 1
ATOM 846 N N . VAL A 1 102 ? 14.736 -8.104 -8.204 1.00 79.31 102 VAL A N 1
ATOM 847 C CA . VAL A 1 102 ? 14.566 -6.808 -7.532 1.00 79.31 102 VAL A CA 1
ATOM 848 C C . VAL A 1 102 ? 13.693 -6.984 -6.299 1.00 79.31 102 VAL A C 1
ATOM 850 O O . VAL A 1 102 ? 12.721 -7.747 -6.329 1.00 79.31 102 VAL A O 1
ATOM 853 N N . THR A 1 103 ? 14.039 -6.285 -5.221 1.00 82.50 103 THR A N 1
ATOM 854 C CA . THR A 1 103 ? 13.215 -6.252 -4.006 1.00 82.50 103 THR A CA 1
ATOM 855 C C . THR A 1 103 ? 12.031 -5.303 -4.193 1.00 82.50 103 THR A C 1
ATOM 857 O O . THR A 1 103 ? 12.041 -4.443 -5.079 1.00 82.50 103 THR A O 1
ATOM 860 N N . MET A 1 104 ? 11.001 -5.414 -3.349 1.00 80.81 104 MET A N 1
ATOM 861 C CA . MET A 1 104 ? 9.877 -4.466 -3.393 1.00 80.81 104 MET A CA 1
ATOM 862 C C . MET A 1 104 ? 10.335 -3.028 -3.095 1.00 80.81 104 MET A C 1
ATOM 864 O O . MET A 1 104 ? 9.886 -2.081 -3.738 1.00 80.81 104 MET A O 1
ATOM 868 N N . ASN A 1 105 ? 11.300 -2.869 -2.185 1.00 82.06 105 ASN A N 1
ATOM 869 C CA . ASN A 1 105 ? 11.920 -1.578 -1.888 1.00 82.06 105 ASN A CA 1
ATOM 870 C C . ASN A 1 105 ? 12.628 -0.969 -3.105 1.00 82.06 105 ASN A C 1
ATOM 872 O O . ASN A 1 105 ? 12.524 0.239 -3.330 1.00 82.06 105 ASN A O 1
ATOM 876 N N . ASP A 1 106 ? 13.317 -1.784 -3.907 1.00 85.44 106 ASP A N 1
ATOM 877 C CA . ASP A 1 106 ? 13.933 -1.313 -5.152 1.00 85.44 106 ASP A CA 1
ATOM 878 C C . ASP A 1 106 ? 12.868 -0.802 -6.122 1.00 85.44 106 ASP A C 1
ATOM 880 O O . ASP A 1 106 ? 13.020 0.277 -6.696 1.00 85.44 106 ASP A O 1
ATOM 884 N N . VAL A 1 107 ? 11.762 -1.538 -6.261 1.00 85.56 107 VAL A N 1
ATOM 885 C CA . VAL A 1 107 ? 10.643 -1.150 -7.130 1.00 85.56 107 VAL A CA 1
ATOM 886 C C . VAL A 1 107 ? 10.033 0.178 -6.689 1.00 85.56 107 VAL A C 1
ATOM 888 O O . VAL A 1 107 ? 9.856 1.057 -7.531 1.00 85.56 107 VAL A O 1
ATOM 891 N N . ILE A 1 108 ? 9.786 0.381 -5.390 1.00 85.81 108 ILE A N 1
ATOM 892 C CA . ILE A 1 108 ? 9.276 1.658 -4.862 1.00 85.81 108 ILE A CA 1
ATOM 893 C C . ILE A 1 108 ? 10.226 2.810 -5.212 1.00 85.81 108 ILE A C 1
ATOM 895 O O . ILE A 1 108 ? 9.788 3.823 -5.759 1.00 85.81 108 ILE A O 1
ATOM 899 N N . LYS A 1 109 ? 11.531 2.650 -4.955 1.00 87.06 109 LYS A N 1
ATOM 900 C CA . LYS A 1 109 ? 12.541 3.683 -5.248 1.00 87.06 109 LYS A CA 1
ATOM 901 C C . LYS A 1 109 ? 12.603 4.019 -6.739 1.00 87.06 109 LYS A C 1
ATOM 903 O O . LYS A 1 109 ? 12.690 5.191 -7.107 1.00 87.06 109 LYS A O 1
ATOM 908 N N . ILE A 1 110 ? 12.545 3.002 -7.595 1.00 88.75 110 ILE A N 1
ATOM 909 C CA . ILE A 1 110 ? 12.542 3.157 -9.053 1.00 88.75 110 ILE A CA 1
ATOM 910 C C . ILE A 1 110 ? 11.292 3.909 -9.508 1.00 88.75 110 ILE A C 1
ATOM 912 O O . ILE A 1 110 ? 11.408 4.904 -10.225 1.00 88.75 110 ILE A O 1
ATOM 916 N N . LEU A 1 111 ? 10.107 3.475 -9.074 1.00 87.38 111 LEU A N 1
ATOM 917 C CA . LEU A 1 111 ? 8.844 4.104 -9.458 1.00 87.38 111 LEU A CA 1
ATOM 918 C C . LEU A 1 111 ? 8.762 5.548 -8.960 1.00 87.38 111 LEU A C 1
ATOM 920 O O . LEU A 1 111 ? 8.339 6.412 -9.723 1.00 87.38 111 LEU A O 1
ATOM 924 N N . TYR A 1 112 ? 9.236 5.831 -7.744 1.00 86.56 112 TYR A N 1
ATOM 925 C CA . TYR A 1 112 ? 9.326 7.193 -7.217 1.00 86.56 112 TYR A CA 1
ATOM 926 C C . TYR A 1 112 ? 10.237 8.080 -8.072 1.00 86.56 112 TYR A C 1
ATOM 928 O O . TYR A 1 112 ? 9.888 9.213 -8.404 1.00 86.56 112 TYR A O 1
ATOM 936 N N . ARG A 1 113 ? 11.402 7.563 -8.484 1.00 86.75 113 ARG A N 1
ATOM 937 C CA . ARG A 1 113 ? 12.335 8.292 -9.353 1.00 86.75 113 ARG A CA 1
ATOM 938 C C . ARG A 1 113 ? 11.738 8.560 -10.736 1.00 86.75 113 ARG A C 1
ATOM 940 O O . ARG A 1 113 ? 11.926 9.651 -11.270 1.00 86.75 113 ARG A O 1
ATOM 947 N N . ILE A 1 114 ? 11.019 7.588 -11.301 1.00 86.25 114 ILE A N 1
ATOM 948 C CA . ILE A 1 114 ? 10.335 7.720 -12.596 1.00 86.25 114 ILE A CA 1
ATOM 949 C C . ILE A 1 114 ? 9.191 8.736 -12.501 1.00 86.25 114 ILE A C 1
ATOM 951 O O . ILE A 1 114 ? 9.072 9.599 -13.371 1.00 86.25 114 ILE A O 1
ATOM 955 N N . SER A 1 115 ? 8.376 8.669 -11.444 1.00 84.75 115 SER A N 1
ATOM 956 C CA . SER A 1 115 ? 7.255 9.590 -11.232 1.00 84.75 115 SER A CA 1
ATOM 957 C C . SER A 1 115 ? 7.697 10.977 -10.761 1.00 84.75 115 SER A C 1
ATOM 959 O O . SER A 1 115 ? 6.904 11.913 -10.821 1.00 84.75 115 SER A O 1
ATOM 961 N N . LYS A 1 116 ? 8.945 11.127 -10.294 1.00 84.88 116 LYS A N 1
ATOM 962 C CA . LYS A 1 116 ? 9.479 12.343 -9.657 1.00 84.88 116 LYS A CA 1
ATOM 963 C C . LYS A 1 116 ? 8.601 12.827 -8.494 1.00 84.88 116 LYS A C 1
ATOM 965 O O . LYS A 1 116 ? 8.391 14.026 -8.335 1.00 84.88 116 LYS A O 1
ATOM 970 N N . GLY A 1 117 ? 8.036 11.892 -7.729 1.00 82.75 117 GLY A N 1
ATOM 971 C CA . GLY A 1 117 ? 7.095 12.209 -6.649 1.00 82.75 117 GLY A CA 1
ATOM 972 C C . GLY A 1 117 ? 5.733 12.726 -7.131 1.00 82.75 117 GLY A C 1
ATOM 973 O O . GLY A 1 117 ? 4.972 13.276 -6.343 1.00 82.75 117 GLY A O 1
ATOM 974 N N . SER A 1 118 ? 5.398 12.562 -8.414 1.00 84.81 118 SER A N 1
ATOM 975 C CA . SER A 1 118 ? 4.073 12.895 -8.935 1.00 84.81 118 SER A CA 1
ATOM 976 C C . SER A 1 118 ? 3.034 11.840 -8.546 1.00 84.81 118 SER A C 1
ATOM 978 O O . SER A 1 118 ? 3.319 10.641 -8.511 1.00 84.81 118 SER A O 1
ATOM 980 N N . ALA A 1 119 ? 1.792 12.284 -8.336 1.00 82.94 119 ALA A N 1
ATOM 981 C CA . ALA A 1 119 ? 0.627 11.404 -8.253 1.00 82.94 119 ALA A CA 1
ATOM 982 C C . ALA A 1 119 ? 0.237 10.800 -9.618 1.00 82.94 119 ALA A C 1
ATOM 984 O O . ALA A 1 119 ? -0.523 9.833 -9.674 1.00 82.94 119 ALA A O 1
ATOM 985 N N . ARG A 1 120 ? 0.761 11.333 -10.734 1.00 84.56 120 ARG A N 1
ATOM 986 C CA . ARG A 1 120 ? 0.538 10.757 -12.065 1.00 84.56 120 ARG A CA 1
ATOM 987 C C . ARG A 1 120 ? 1.184 9.376 -12.144 1.00 84.56 120 ARG A C 1
ATOM 989 O O . ARG A 1 120 ? 2.388 9.229 -11.940 1.00 84.56 120 ARG A O 1
ATOM 996 N N . ARG A 1 121 ? 0.392 8.377 -12.537 1.00 84.00 121 ARG A N 1
ATOM 997 C CA . ARG A 1 121 ? 0.901 7.038 -12.836 1.00 84.00 121 ARG A CA 1
ATOM 998 C C . ARG A 1 121 ? 1.685 7.046 -14.147 1.00 84.00 121 ARG A C 1
ATOM 1000 O O . ARG A 1 121 ? 1.119 7.438 -15.170 1.00 84.00 121 ARG A O 1
ATOM 1007 N N . PRO A 1 122 ? 2.950 6.601 -14.153 1.00 84.38 122 PRO A N 1
ATOM 1008 C CA . PRO A 1 122 ? 3.647 6.348 -15.396 1.00 84.38 122 PRO A CA 1
ATOM 1009 C C . PRO A 1 122 ? 3.024 5.138 -16.098 1.00 84.38 122 PRO A C 1
ATOM 1011 O O . PRO A 1 122 ? 2.553 4.187 -15.467 1.00 84.38 122 PRO A O 1
ATOM 1014 N N . THR A 1 123 ? 3.024 5.174 -17.418 1.00 86.69 123 THR A N 1
ATOM 1015 C CA . THR A 1 123 ? 2.655 4.049 -18.273 1.00 86.69 123 THR A CA 1
ATOM 1016 C C . THR A 1 123 ? 3.774 3.007 -18.305 1.00 86.69 123 THR A C 1
ATOM 1018 O O . THR A 1 123 ? 4.938 3.296 -18.020 1.00 86.69 123 THR A O 1
ATOM 1021 N N . ILE A 1 124 ? 3.445 1.784 -18.721 1.00 84.62 124 ILE A N 1
ATOM 1022 C CA . ILE A 1 124 ? 4.430 0.704 -18.893 1.00 84.62 124 ILE A CA 1
ATOM 1023 C C . ILE A 1 124 ? 5.517 1.093 -19.899 1.00 84.62 124 ILE A C 1
ATOM 1025 O O . ILE A 1 124 ? 6.696 0.848 -19.658 1.00 84.62 124 ILE A O 1
ATOM 1029 N N . LYS A 1 125 ? 5.135 1.768 -20.990 1.00 86.06 125 LYS A N 1
ATOM 1030 C CA . LYS A 1 125 ? 6.075 2.274 -21.996 1.00 86.06 125 LYS A CA 1
ATOM 1031 C C . LYS A 1 125 ? 7.031 3.316 -21.410 1.00 86.06 125 LYS A C 1
ATOM 1033 O O . LYS A 1 125 ? 8.233 3.226 -21.642 1.00 86.06 125 LYS A O 1
ATOM 1038 N N . GLU A 1 126 ? 6.513 4.267 -20.629 1.00 86.50 126 GLU A N 1
ATOM 1039 C CA . GLU A 1 126 ? 7.340 5.270 -19.942 1.00 86.50 126 GLU A CA 1
ATOM 1040 C C . GLU A 1 126 ? 8.318 4.610 -18.961 1.00 86.50 126 GLU A C 1
ATOM 1042 O O . GLU A 1 126 ? 9.481 5.000 -18.917 1.00 86.50 126 GLU A O 1
ATOM 1047 N N . ILE A 1 127 ? 7.888 3.586 -18.213 1.00 86.56 127 ILE A N 1
ATOM 1048 C CA . ILE A 1 127 ? 8.775 2.857 -17.294 1.00 86.56 127 ILE A CA 1
ATOM 1049 C C . ILE A 1 127 ? 9.892 2.142 -18.047 1.00 86.56 127 ILE A C 1
ATOM 1051 O O . ILE A 1 127 ? 11.051 2.300 -17.672 1.00 86.56 127 ILE A O 1
ATOM 1055 N N . LYS A 1 128 ? 9.561 1.377 -19.097 1.00 86.12 128 LYS A N 1
ATOM 1056 C CA . LYS A 1 128 ? 10.562 0.643 -19.888 1.00 86.12 128 LYS A CA 1
ATOM 1057 C C . LYS A 1 128 ? 11.602 1.603 -20.477 1.00 86.12 128 LYS A C 1
ATOM 1059 O O . LYS A 1 128 ? 12.786 1.429 -20.215 1.00 86.12 128 LYS A O 1
ATOM 1064 N N . SER A 1 129 ? 11.150 2.677 -21.128 1.00 87.31 129 SER A N 1
ATOM 1065 C CA . SER A 1 129 ? 12.031 3.695 -21.717 1.00 87.31 129 SER A CA 1
ATOM 1066 C C . SER A 1 129 ? 12.942 4.368 -20.680 1.00 87.31 129 SER A C 1
ATOM 1068 O O . SER A 1 129 ? 14.142 4.495 -20.899 1.00 87.31 129 SER A O 1
ATOM 1070 N N . ARG A 1 130 ? 12.413 4.741 -19.505 1.00 86.19 130 ARG A N 1
ATOM 1071 C CA . ARG A 1 130 ? 13.225 5.333 -18.426 1.00 86.19 130 ARG A CA 1
ATOM 1072 C C . ARG A 1 130 ? 14.240 4.363 -17.829 1.00 86.19 130 ARG A C 1
ATOM 1074 O O . ARG A 1 130 ? 15.285 4.799 -17.358 1.00 86.19 130 ARG A O 1
ATOM 1081 N N . LEU A 1 131 ? 13.922 3.072 -17.782 1.00 85.88 131 LEU A N 1
ATOM 1082 C CA . LEU A 1 131 ? 14.831 2.053 -17.261 1.00 85.88 131 LEU A CA 1
ATOM 1083 C C . LEU A 1 131 ? 15.948 1.709 -18.249 1.00 85.88 131 LEU A C 1
ATOM 1085 O O . LEU A 1 131 ? 17.062 1.447 -17.802 1.00 85.88 131 LEU A O 1
ATOM 1089 N N . GLU A 1 132 ? 15.684 1.763 -19.554 1.00 82.06 132 GLU A N 1
ATOM 1090 C CA . GLU A 1 132 ? 16.716 1.669 -20.595 1.00 82.06 132 GLU A CA 1
ATOM 1091 C C . GLU A 1 132 ? 17.721 2.828 -20.479 1.00 82.06 132 GLU A C 1
ATOM 1093 O O . GLU A 1 132 ? 18.918 2.573 -20.368 1.00 82.06 132 GLU A O 1
ATOM 1098 N N . GLU A 1 133 ? 17.251 4.075 -20.322 1.00 78.19 133 GLU A N 1
ATOM 1099 C CA . GLU A 1 133 ? 18.117 5.249 -20.077 1.00 78.19 133 GLU A CA 1
ATOM 1100 C C . GLU A 1 133 ? 19.016 5.093 -18.832 1.00 78.19 133 GLU A C 1
ATOM 1102 O O . GLU A 1 133 ? 20.106 5.661 -18.761 1.00 78.19 133 GLU A O 1
ATOM 1107 N N . ILE A 1 134 ? 18.543 4.366 -17.812 1.00 72.25 134 ILE A N 1
ATOM 1108 C CA . ILE A 1 134 ? 19.292 4.111 -16.572 1.00 72.25 134 ILE A CA 1
ATOM 1109 C C . ILE A 1 134 ? 20.315 2.982 -16.755 1.00 72.25 134 ILE A C 1
ATOM 1111 O O . ILE A 1 134 ? 21.316 2.979 -16.048 1.00 72.25 134 ILE A O 1
ATOM 1115 N N . LYS A 1 135 ? 20.076 2.030 -17.666 1.00 67.00 135 LYS A N 1
ATOM 1116 C CA . LYS A 1 135 ? 21.011 0.937 -17.981 1.00 67.00 135 LYS A CA 1
ATOM 1117 C C . LYS A 1 135 ? 22.182 1.378 -18.854 1.00 67.00 135 LYS A C 1
ATOM 1119 O O . LYS A 1 135 ? 23.243 0.773 -18.771 1.00 67.00 135 LYS A O 1
ATOM 1124 N N . GLU A 1 136 ? 21.972 2.379 -19.704 1.00 54.62 136 GLU A N 1
ATOM 1125 C CA . GLU A 1 136 ? 22.988 2.902 -20.628 1.00 54.62 136 GLU A CA 1
ATOM 1126 C C . GLU A 1 136 ? 23.971 3.896 -19.975 1.00 54.62 136 GLU A C 1
ATOM 1128 O O . GLU A 1 136 ? 24.868 4.405 -20.648 1.00 54.62 136 GLU A O 1
ATOM 1133 N N . LYS A 1 137 ? 23.827 4.168 -18.672 1.00 45.91 137 LYS A N 1
ATOM 1134 C CA . LYS A 1 137 ? 24.746 4.983 -17.863 1.00 45.91 137 LYS A CA 1
ATOM 1135 C C . LYS A 1 137 ? 25.455 4.149 -16.810 1.00 45.91 137 LYS A C 1
ATOM 1137 O O . LYS A 1 137 ? 26.646 4.444 -16.578 1.00 45.91 137 LYS A O 1
#

pLDDT: mean 88.11, std 8.96, range [45.91, 98.25]

Foldseek 3Di:
DLLVLVVLQVVLCVVVVHFAALVSSLVSCLVQPNLCSVCSVVSLVVCVVVVQKHWDQDPVVRHITIDGPDDDDSVVVCVVPVVSVVVPPQVVLLCVLQVHDDDPVRSSVLQCVLCVSDNDHDDSVSSSVVSVVVVVD